Protein AF-A0A382PGP0-F1 (afdb_monomer)

Structure (mmCIF, N/CA/C/O backbone):
data_AF-A0A382PGP0-F1
#
_entry.id   AF-A0A382PGP0-F1
#
loop_
_atom_site.group_PDB
_atom_site.id
_atom_site.type_symbol
_atom_site.label_atom_id
_atom_site.label_alt_id
_atom_site.label_comp_id
_atom_site.label_asym_id
_atom_site.label_enti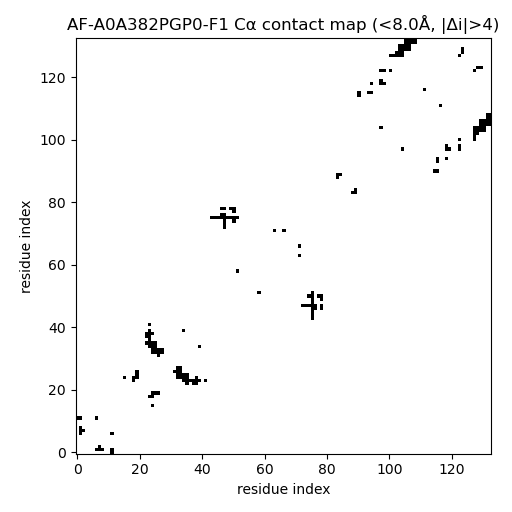ty_id
_atom_site.label_seq_id
_atom_site.pdbx_PDB_ins_code
_atom_site.Cartn_x
_atom_site.Cartn_y
_atom_site.Cartn_z
_atom_site.occupancy
_atom_site.B_iso_or_equiv
_atom_site.auth_seq_id
_atom_site.auth_comp_id
_atom_site.auth_asym_id
_atom_site.auth_atom_id
_atom_site.pdbx_PDB_model_num
ATOM 1 N N . MET A 1 1 ? 1.251 9.384 22.127 1.00 81.75 1 MET A N 1
ATOM 2 C CA . MET A 1 1 ? -0.063 9.582 21.474 1.00 81.75 1 MET A CA 1
ATOM 3 C C . MET A 1 1 ? -0.419 11.050 21.201 1.00 81.75 1 MET A C 1
ATOM 5 O O . MET A 1 1 ? -0.226 11.472 20.079 1.00 81.75 1 MET A O 1
ATOM 9 N N . ALA A 1 2 ? -0.888 11.870 22.159 1.00 88.56 2 ALA A N 1
ATOM 10 C CA . ALA A 1 2 ? -1.354 13.247 21.858 1.00 88.56 2 ALA A CA 1
ATOM 11 C C . ALA A 1 2 ? -0.301 14.144 21.174 1.00 88.56 2 ALA A C 1
ATOM 13 O O . ALA A 1 2 ? -0.570 14.741 20.138 1.00 88.56 2 ALA A O 1
ATOM 14 N N . LYS A 1 3 ? 0.933 14.141 21.694 1.00 90.06 3 LYS A N 1
ATOM 15 C CA . LYS A 1 3 ? 2.072 14.847 21.086 1.00 90.06 3 LYS A CA 1
ATOM 16 C C . LYS A 1 3 ? 2.431 14.321 19.688 1.00 90.06 3 LYS A C 1
ATOM 18 O O . LYS A 1 3 ? 2.759 15.113 18.822 1.00 90.06 3 LYS A O 1
ATOM 23 N N . GLU A 1 4 ? 2.369 13.006 19.476 1.00 91.75 4 GLU A N 1
ATOM 24 C CA . GLU A 1 4 ? 2.681 12.375 18.179 1.00 91.75 4 GLU A CA 1
ATOM 25 C C . GLU A 1 4 ? 1.626 12.698 17.118 1.00 91.75 4 GLU A C 1
ATOM 27 O O . GLU A 1 4 ? 1.962 12.851 15.952 1.00 91.75 4 GLU A O 1
ATOM 32 N N . LEU A 1 5 ? 0.364 12.832 17.531 1.00 89.31 5 LEU A N 1
ATOM 33 C CA . LEU A 1 5 ? -0.763 13.161 16.658 1.00 89.31 5 LEU A CA 1
ATOM 34 C C . LEU A 1 5 ? -0.971 14.675 16.483 1.00 89.31 5 LEU A C 1
ATOM 36 O O . LEU A 1 5 ? -1.906 15.072 15.798 1.00 89.31 5 LEU A O 1
ATOM 40 N N . GLY A 1 6 ? -0.161 15.520 17.134 1.00 94.00 6 GLY A N 1
ATOM 41 C CA . GLY A 1 6 ? -0.354 16.974 17.115 1.00 94.00 6 GLY A CA 1
ATOM 42 C C . GLY A 1 6 ? -1.705 17.427 17.688 1.00 94.00 6 GLY A C 1
ATOM 43 O O . GLY A 1 6 ? -2.242 18.436 17.247 1.00 94.00 6 GLY A O 1
ATOM 44 N N . ALA A 1 7 ? -2.263 16.681 18.647 1.00 93.44 7 ALA A N 1
ATOM 45 C CA . ALA A 1 7 ? -3.606 16.890 19.194 1.00 93.44 7 ALA A CA 1
ATOM 46 C C . ALA A 1 7 ? -3.587 17.110 20.716 1.00 93.44 7 ALA A C 1
ATOM 48 O O . ALA A 1 7 ? -2.646 16.724 21.419 1.00 93.44 7 ALA A O 1
ATOM 49 N N . THR A 1 8 ? -4.655 17.691 21.262 1.00 96.00 8 THR A N 1
ATOM 50 C CA . THR A 1 8 ? -4.841 17.826 22.715 1.00 96.00 8 THR A CA 1
ATOM 51 C C . THR A 1 8 ? -5.187 16.481 23.365 1.00 96.00 8 THR A C 1
ATOM 53 O O . THR A 1 8 ? -5.713 15.559 22.735 1.00 96.00 8 THR A O 1
ATOM 56 N N . LYS A 1 9 ? -4.936 16.353 24.676 1.00 94.12 9 LYS A N 1
ATOM 57 C CA . LYS A 1 9 ? -5.293 15.136 25.432 1.00 94.12 9 LYS A CA 1
ATOM 58 C C . LYS A 1 9 ? -6.803 14.862 25.390 1.00 94.12 9 LYS A C 1
ATOM 60 O O . LYS A 1 9 ? -7.212 13.707 25.308 1.00 94.12 9 LYS A O 1
ATOM 65 N N . GLN A 1 10 ? -7.616 15.916 25.422 1.00 95.44 10 GLN A N 1
ATOM 66 C CA . GLN A 1 10 ? -9.075 15.856 25.390 1.00 95.44 10 GLN A CA 1
ATOM 67 C C . GLN A 1 10 ? -9.589 15.367 24.032 1.00 95.44 10 GLN A C 1
ATOM 69 O O . GLN A 1 10 ? -10.510 14.553 23.984 1.00 95.44 10 GLN A O 1
ATOM 74 N N . GLU A 1 11 ? -8.983 15.815 22.930 1.00 95.19 11 GLU A N 1
ATOM 75 C CA . GLU A 1 11 ? -9.316 15.336 21.582 1.00 95.19 11 GLU A CA 1
ATOM 76 C C . GLU A 1 11 ? -8.983 13.861 21.407 1.00 95.19 11 GLU A C 1
ATOM 78 O O . GLU A 1 11 ? -9.829 13.098 20.939 1.00 95.19 11 GLU A O 1
ATOM 83 N N . VAL A 1 12 ? -7.791 13.443 21.842 1.00 94.69 12 VAL A N 1
ATOM 84 C CA . VAL A 1 12 ? -7.395 12.030 21.809 1.00 94.69 12 VAL A CA 1
ATOM 85 C C . VAL A 1 12 ? -8.360 11.181 22.628 1.00 94.69 12 VAL A C 1
ATOM 87 O O . VAL A 1 12 ? -8.847 10.170 22.130 1.00 94.69 12 VAL A O 1
ATOM 90 N N . HIS A 1 13 ? -8.688 11.602 23.852 1.00 93.31 13 HIS A N 1
ATOM 91 C CA . HIS A 1 13 ? -9.632 10.872 24.694 1.00 93.31 13 HIS A CA 1
ATOM 92 C C . HIS A 1 13 ? -11.006 10.735 24.026 1.00 93.31 13 HIS A C 1
ATOM 94 O O . HIS A 1 13 ? -11.533 9.629 23.929 1.00 93.31 13 HIS A O 1
ATOM 100 N N . ARG A 1 14 ? -11.557 11.833 23.493 1.00 95.50 14 ARG A N 1
ATOM 101 C CA . ARG A 1 14 ? -12.848 11.827 22.793 1.00 95.50 14 ARG A CA 1
ATOM 102 C C . ARG A 1 14 ? -12.841 10.907 21.572 1.00 95.50 14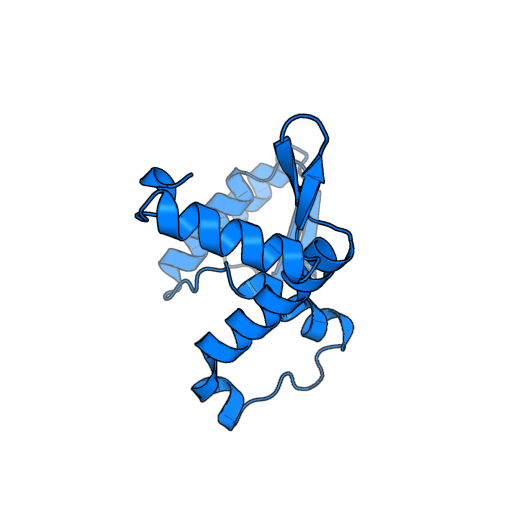 ARG A C 1
ATOM 104 O O . ARG A 1 14 ? -13.821 10.207 21.339 1.00 95.50 14 ARG A O 1
ATOM 111 N N . ASN A 1 15 ? -11.760 10.901 20.796 1.00 95.75 15 ASN A N 1
ATOM 112 C CA . ASN A 1 15 ? -11.648 10.034 19.625 1.00 95.75 15 ASN A CA 1
ATOM 113 C C . ASN A 1 15 ? -11.523 8.558 20.018 1.00 95.75 15 ASN A C 1
ATOM 115 O O . ASN A 1 15 ? -12.184 7.729 19.405 1.00 95.75 15 ASN A O 1
ATOM 119 N N . LEU A 1 16 ? -10.766 8.229 21.068 1.00 95.19 16 LEU A N 1
ATOM 120 C CA . LEU A 1 16 ? -10.687 6.856 21.582 1.00 95.19 16 LEU A CA 1
ATOM 121 C C . LEU A 1 16 ? -12.053 6.349 22.054 1.00 95.19 16 LEU A C 1
ATOM 123 O O . LEU A 1 16 ? -12.449 5.254 21.674 1.00 95.19 16 LEU A O 1
ATOM 127 N N . VAL A 1 17 ? -12.810 7.170 22.788 1.00 95.44 17 VAL A N 1
ATOM 128 C CA . VAL A 1 17 ? -14.177 6.816 23.210 1.00 95.44 17 VAL A CA 1
ATOM 129 C C . VAL A 1 17 ? -15.083 6.570 22.003 1.00 95.44 17 VAL A C 1
ATOM 131 O O . VAL A 1 17 ? -15.832 5.601 21.990 1.00 95.44 17 VAL A O 1
ATOM 134 N N . ARG A 1 18 ? -14.998 7.400 20.956 1.00 96.88 18 ARG A N 1
ATOM 135 C CA . ARG A 1 18 ? -15.784 7.207 19.724 1.00 96.88 18 ARG A CA 1
ATOM 136 C C . ARG A 1 18 ? -15.415 5.918 18.990 1.00 96.88 18 ARG A C 1
ATOM 138 O O . ARG A 1 18 ? -16.308 5.227 18.515 1.00 96.88 18 ARG A O 1
ATOM 145 N N . LEU A 1 19 ? -14.123 5.603 18.900 1.00 96.38 19 LEU A N 1
ATOM 146 C CA . LEU A 1 19 ? -13.631 4.366 18.286 1.00 96.38 19 LEU A CA 1
ATOM 147 C C . LEU A 1 19 ? -14.059 3.125 19.082 1.00 96.38 19 LEU A C 1
ATOM 149 O O . LEU A 1 19 ? -14.321 2.077 18.497 1.00 96.38 19 LEU A O 1
ATOM 153 N N . GLU A 1 20 ? -14.116 3.230 20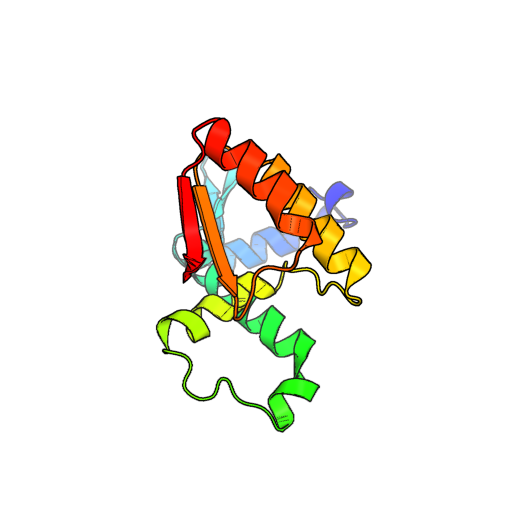.409 1.00 96.50 20 GLU A N 1
ATOM 154 C CA . GLU A 1 20 ? -14.585 2.153 21.282 1.00 96.50 20 GLU A CA 1
ATOM 155 C C . GLU A 1 20 ? -16.100 1.955 21.141 1.00 96.50 20 GLU A C 1
ATOM 157 O O . GLU A 1 20 ? -16.564 0.839 20.925 1.00 96.50 20 GLU A O 1
ATOM 162 N N . GLN A 1 21 ? -16.874 3.045 21.156 1.00 96.94 21 GLN A N 1
ATOM 163 C CA . GLN A 1 21 ? -18.328 3.016 20.958 1.00 96.94 21 GLN A CA 1
ATOM 164 C C . GLN A 1 21 ? -18.740 2.482 19.582 1.00 96.94 21 GLN A C 1
ATOM 166 O O . GLN A 1 21 ? -19.783 1.844 19.468 1.00 96.94 21 GLN A O 1
ATOM 171 N N . SER A 1 22 ? -17.937 2.715 18.540 1.00 96.31 22 SER A N 1
ATOM 172 C CA . SER A 1 22 ? -18.174 2.146 17.209 1.00 96.31 22 SER A CA 1
ATOM 173 C C . SER A 1 22 ? -17.691 0.699 17.063 1.00 96.31 22 SER A C 1
ATOM 175 O O . SER A 1 22 ? -17.846 0.108 15.995 1.00 96.31 22 SER A O 1
ATOM 177 N N . GLY A 1 23 ? -17.086 0.123 18.107 1.00 96.69 23 GLY A N 1
ATOM 178 C CA . GLY A 1 23 ? -16.563 -1.239 18.104 1.00 96.69 23 GLY A CA 1
ATOM 179 C C . GLY A 1 23 ? -15.293 -1.426 17.273 1.00 96.69 23 GLY A C 1
ATOM 180 O O . GLY A 1 23 ? -14.913 -2.566 17.015 1.00 96.69 23 GLY A O 1
ATOM 181 N N . LEU A 1 24 ? -14.625 -0.351 16.835 1.00 96.69 24 LEU A N 1
ATOM 182 C CA . LEU A 1 24 ? -13.358 -0.432 16.093 1.00 96.69 24 LEU A CA 1
ATOM 183 C C . LEU A 1 24 ? -12.193 -0.820 17.008 1.00 96.69 24 LEU A C 1
ATOM 185 O O . LEU A 1 24 ? -11.290 -1.549 16.595 1.00 96.69 24 LEU A O 1
ATOM 189 N N . ILE A 1 25 ? -12.221 -0.353 18.254 1.00 97.19 25 ILE A N 1
ATOM 190 C CA . ILE A 1 25 ? -11.246 -0.720 19.282 1.00 97.19 25 ILE A CA 1
ATOM 191 C C . ILE A 1 25 ? -11.952 -1.249 20.526 1.00 97.19 25 ILE A C 1
ATOM 193 O O . ILE A 1 25 ? -13.124 -0.971 20.760 1.00 97.19 25 ILE A O 1
ATOM 197 N N . SER A 1 26 ? -11.214 -1.985 21.343 1.00 96.69 26 SER A N 1
ATOM 198 C CA . SER A 1 26 ? -11.620 -2.392 22.685 1.00 96.69 26 SER A CA 1
ATOM 199 C C . SER A 1 26 ? -10.549 -2.001 23.687 1.00 96.69 26 SER A C 1
ATOM 201 O O . SER A 1 26 ? -9.360 -2.002 23.350 1.00 96.69 26 SER A O 1
ATOM 203 N N . LYS A 1 27 ? -10.956 -1.723 24.922 1.00 94.50 27 LYS A N 1
ATOM 204 C CA . LYS A 1 27 ? -10.049 -1.480 26.039 1.00 94.50 27 LYS A CA 1
ATOM 205 C C . LYS A 1 27 ? -9.978 -2.701 26.954 1.00 94.50 27 LYS A C 1
ATOM 207 O O . LYS A 1 27 ? -11.010 -3.229 27.364 1.00 94.50 27 LYS A O 1
ATOM 212 N N . ASP A 1 28 ? -8.771 -3.160 27.267 1.00 89.81 28 ASP A N 1
ATOM 213 C CA . ASP A 1 28 ? -8.574 -4.260 28.212 1.00 89.81 28 ASP A CA 1
ATOM 214 C C . ASP A 1 28 ? -8.660 -3.797 29.681 1.00 89.81 28 ASP A C 1
ATOM 216 O O . ASP A 1 28 ? -8.810 -2.610 29.989 1.00 89.81 28 ASP A O 1
ATOM 220 N N . LYS A 1 29 ? -8.559 -4.753 30.614 1.00 87.88 29 LYS A N 1
ATOM 221 C CA . LYS A 1 29 ? -8.618 -4.490 32.064 1.00 87.88 29 LYS A CA 1
ATOM 222 C C . LYS A 1 29 ? -7.447 -3.644 32.579 1.00 87.88 29 LYS A C 1
ATOM 224 O O . LYS A 1 29 ? -7.570 -3.031 33.634 1.00 87.88 29 LYS A O 1
ATOM 229 N N . GLU A 1 30 ? -6.336 -3.601 31.849 1.00 90.31 30 GLU A N 1
ATOM 230 C CA . GLU A 1 30 ? -5.160 -2.774 32.152 1.00 90.31 30 GLU A CA 1
ATOM 231 C C . GLU A 1 30 ? -5.279 -1.369 31.541 1.00 90.31 30 GLU A C 1
ATOM 233 O O . GLU A 1 30 ? -4.427 -0.504 31.751 1.00 90.31 30 GLU A O 1
ATOM 238 N N . GLY A 1 31 ? -6.350 -1.121 30.789 1.00 86.88 31 GLY A N 1
ATOM 239 C CA . GLY A 1 31 ? -6.634 0.141 30.138 1.00 86.88 31 GLY A CA 1
ATOM 240 C C . GLY A 1 31 ? -5.911 0.349 28.808 1.00 86.88 31 GLY A C 1
ATOM 241 O O . GLY A 1 31 ? -5.908 1.482 28.313 1.00 86.88 31 GLY A O 1
ATOM 242 N N . LYS A 1 32 ? -5.321 -0.698 28.222 1.00 91.38 32 LYS A N 1
ATOM 243 C CA . LYS A 1 32 ? -4.705 -0.652 26.890 1.00 91.38 32 LYS A CA 1
ATOM 244 C C . LYS A 1 32 ? -5.767 -0.852 25.816 1.00 91.38 32 LYS A C 1
ATOM 246 O O . LYS A 1 32 ? -6.691 -1.644 25.975 1.00 91.38 32 LYS A O 1
ATOM 251 N N . TYR A 1 33 ? -5.619 -0.130 24.710 1.00 93.69 33 TYR A N 1
ATOM 252 C CA . TYR A 1 33 ? -6.501 -0.264 23.556 1.00 93.69 33 TYR A CA 1
ATOM 253 C C . TYR A 1 33 ? -5.916 -1.242 22.539 1.00 93.69 33 TYR A C 1
ATOM 255 O O . TYR A 1 33 ? -4.719 -1.201 22.256 1.00 93.69 33 TYR A O 1
ATOM 263 N N . ALA A 1 34 ? -6.779 -2.061 21.950 1.00 95.19 34 ALA A N 1
ATOM 264 C CA . ALA A 1 34 ? -6.464 -2.937 20.829 1.00 95.19 34 ALA A CA 1
ATOM 265 C C . ALA A 1 34 ? -7.556 -2.832 19.758 1.00 95.19 34 ALA A C 1
ATOM 267 O O . ALA A 1 34 ? -8.699 -2.494 20.066 1.00 95.19 34 ALA A O 1
ATOM 268 N N . LEU A 1 35 ? -7.209 -3.122 18.502 1.00 96.25 35 LEU A N 1
ATOM 269 C CA . LEU A 1 35 ? -8.203 -3.260 17.438 1.00 96.25 35 LEU A CA 1
ATOM 270 C C . LEU A 1 35 ? -9.073 -4.490 17.701 1.00 96.25 35 LEU A C 1
ATOM 272 O O . LEU A 1 35 ? -8.576 -5.549 18.083 1.00 96.25 35 LEU A O 1
ATOM 276 N N . THR A 1 36 ? -10.370 -4.363 17.442 1.00 96.81 36 THR A N 1
ATOM 277 C CA . THR A 1 36 ? -11.256 -5.529 17.361 1.00 96.81 36 THR A CA 1
ATOM 278 C C . THR A 1 36 ? -11.090 -6.214 16.001 1.00 96.81 36 THR A C 1
ATOM 280 O O . THR A 1 36 ? -10.473 -5.670 15.080 1.00 96.81 36 THR A O 1
ATOM 283 N N . THR A 1 37 ? -11.700 -7.387 15.812 1.00 95.88 37 THR A N 1
ATOM 284 C CA . THR A 1 37 ? -11.800 -8.012 14.481 1.00 95.88 37 THR A CA 1
ATOM 285 C C . THR A 1 37 ? -12.461 -7.078 13.463 1.00 95.88 37 THR A C 1
ATOM 287 O O . THR A 1 37 ? -12.000 -6.981 12.326 1.00 95.88 37 THR A O 1
ATOM 290 N N . PHE A 1 38 ? -13.497 -6.340 13.878 1.00 95.38 38 PHE A N 1
ATOM 291 C CA . PHE A 1 38 ? -14.155 -5.345 13.033 1.00 95.38 38 PHE A CA 1
ATOM 292 C C . PHE A 1 38 ? -13.227 -4.166 12.709 1.00 95.38 38 PHE A C 1
ATOM 294 O O . PHE A 1 38 ? -13.166 -3.740 11.556 1.00 95.38 38 PHE A O 1
ATOM 301 N N . GLY A 1 39 ? -12.449 -3.688 13.684 1.00 95.31 39 GLY A N 1
ATOM 302 C CA . GLY A 1 39 ? -11.418 -2.671 13.472 1.00 95.31 39 GLY A CA 1
ATOM 303 C C . GLY A 1 39 ? -10.371 -3.101 12.448 1.00 95.31 39 GLY A C 1
ATOM 304 O O . GLY A 1 39 ? -10.104 -2.370 11.496 1.00 95.31 39 GLY A O 1
ATOM 305 N N . HIS A 1 40 ? -9.840 -4.318 12.586 1.00 92.25 40 HIS A N 1
ATOM 306 C CA . HIS A 1 40 ? -8.889 -4.886 11.629 1.00 92.25 40 HIS A CA 1
ATOM 307 C C . HIS A 1 40 ? -9.466 -4.974 10.212 1.00 92.25 40 HIS A C 1
ATOM 309 O O . HIS A 1 40 ? -8.821 -4.527 9.263 1.00 92.25 40 HIS A O 1
ATOM 315 N N . ALA A 1 41 ? -10.682 -5.505 10.062 1.00 90.38 41 ALA A N 1
ATOM 316 C CA . ALA A 1 41 ? -11.345 -5.590 8.763 1.00 90.38 41 ALA A CA 1
ATOM 317 C C . ALA A 1 41 ? -11.601 -4.198 8.159 1.00 90.38 41 ALA A C 1
ATOM 319 O O . ALA A 1 41 ? -11.375 -3.991 6.968 1.00 90.38 41 ALA A O 1
ATOM 320 N N . SER A 1 42 ? -11.999 -3.228 8.985 1.00 91.62 42 SER A N 1
ATOM 321 C CA . SER A 1 42 ? -12.244 -1.847 8.556 1.00 91.62 42 SER A CA 1
ATOM 322 C C . SER A 1 42 ? -10.972 -1.173 8.045 1.00 91.62 42 SER A C 1
ATOM 324 O O . SER A 1 42 ? -11.000 -0.546 6.989 1.00 91.62 42 SER A O 1
ATOM 326 N N . CYS A 1 43 ? -9.832 -1.353 8.721 1.00 86.56 43 CYS A N 1
ATOM 327 C CA . CYS A 1 43 ? -8.547 -0.815 8.263 1.00 86.56 43 CYS A CA 1
ATOM 328 C C . CYS A 1 43 ? -8.150 -1.317 6.863 1.00 86.56 43 CYS A C 1
ATOM 330 O O . CYS A 1 43 ? -7.562 -0.555 6.098 1.00 86.56 43 CYS A O 1
ATOM 332 N N . LEU A 1 44 ? -8.497 -2.561 6.506 1.00 81.56 44 LEU A N 1
ATOM 333 C CA . LEU A 1 44 ? -8.241 -3.110 5.166 1.00 81.56 44 LEU A CA 1
ATOM 334 C C . LEU A 1 44 ? -9.093 -2.445 4.076 1.00 81.56 44 LEU A C 1
ATOM 336 O O . LEU A 1 44 ? -8.660 -2.366 2.931 1.00 81.56 44 LEU A O 1
ATOM 340 N N . GLN A 1 45 ? -10.295 -1.979 4.419 1.00 84.69 45 GLN A N 1
ATOM 341 C CA . GLN A 1 45 ? -11.186 -1.303 3.472 1.00 84.69 45 GLN A CA 1
ATOM 342 C C . GLN A 1 45 ? -10.874 0.193 3.363 1.00 84.69 45 GLN A C 1
ATOM 344 O O . GLN A 1 45 ? -10.913 0.747 2.267 1.00 84.69 45 GLN A O 1
ATOM 349 N N . ILE A 1 46 ? -10.494 0.834 4.475 1.00 89.88 46 ILE A N 1
ATOM 350 C CA . ILE A 1 46 ? -10.160 2.267 4.519 1.00 89.88 46 ILE A CA 1
ATOM 351 C C . ILE A 1 46 ? -9.040 2.611 3.537 1.00 89.88 46 ILE A C 1
ATOM 353 O O . ILE A 1 46 ? -9.133 3.622 2.849 1.00 89.88 46 ILE A O 1
ATOM 357 N N . S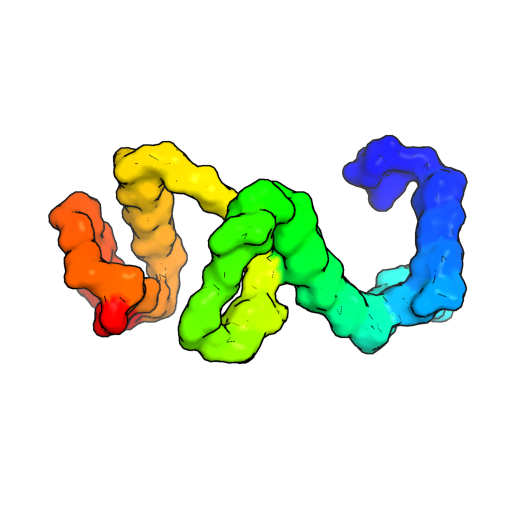ER A 1 47 ? -8.002 1.777 3.432 1.00 87.69 47 SER A N 1
ATOM 358 C CA . SER A 1 47 ? -6.896 2.034 2.502 1.00 87.69 47 SER A CA 1
ATOM 359 C C . SER A 1 47 ? -7.352 2.048 1.041 1.00 87.69 47 SER A C 1
ATOM 361 O O . SER A 1 47 ? -6.885 2.872 0.261 1.00 87.69 47 SER A O 1
ATOM 363 N N . THR A 1 48 ? -8.306 1.190 0.677 1.00 89.31 48 THR A N 1
ATOM 364 C CA . THR A 1 48 ? -8.907 1.171 -0.664 1.00 89.31 48 THR A CA 1
ATOM 365 C C . THR A 1 48 ? -9.686 2.454 -0.923 1.00 89.31 48 THR A C 1
ATOM 367 O O . THR A 1 48 ? -9.487 3.087 -1.957 1.00 89.31 48 THR A O 1
ATOM 370 N N . THR A 1 49 ? -10.506 2.892 0.035 1.00 90.12 49 THR A N 1
ATOM 371 C CA . THR A 1 49 ? -11.230 4.165 -0.072 1.00 90.12 49 THR A CA 1
ATOM 372 C C . THR A 1 49 ? -10.278 5.351 -0.216 1.00 90.12 49 THR A C 1
ATOM 374 O O . THR A 1 49 ? -10.518 6.205 -1.063 1.00 90.12 49 THR A O 1
ATOM 377 N N . ILE A 1 50 ? -9.189 5.389 0.563 1.00 91.12 50 ILE A N 1
ATOM 378 C CA . ILE A 1 50 ? -8.169 6.445 0.477 1.00 91.12 50 ILE A CA 1
ATOM 379 C C . ILE A 1 50 ? -7.577 6.490 -0.932 1.00 91.12 50 ILE A C 1
ATOM 381 O O . ILE A 1 50 ? -7.665 7.530 -1.578 1.00 91.12 50 ILE A O 1
ATOM 385 N N . PHE A 1 51 ? -7.068 5.360 -1.436 1.00 91.00 51 PHE A N 1
ATOM 386 C CA . PHE A 1 51 ? -6.460 5.288 -2.767 1.00 91.00 51 PHE A CA 1
ATOM 387 C C . PHE A 1 51 ? -7.405 5.786 -3.868 1.00 91.00 51 PHE A C 1
ATOM 389 O O . PHE A 1 51 ? -7.012 6.591 -4.705 1.00 91.00 51 PHE A O 1
ATOM 396 N N . LEU A 1 52 ? -8.664 5.344 -3.853 1.00 90.88 52 LEU A N 1
ATOM 397 C CA . LEU A 1 52 ? -9.651 5.785 -4.840 1.00 90.88 52 LEU A CA 1
ATOM 398 C C . LEU A 1 52 ? -9.952 7.285 -4.709 1.00 90.88 52 LEU A C 1
ATOM 400 O O . LEU A 1 52 ? -10.037 7.981 -5.716 1.00 90.88 52 LEU A O 1
ATOM 404 N N . SER A 1 53 ? -10.078 7.793 -3.478 1.00 91.69 53 SER A N 1
ATOM 405 C CA . SER A 1 53 ? -10.391 9.205 -3.222 1.00 91.69 53 SER A CA 1
ATOM 406 C C . SER A 1 53 ? -9.262 10.167 -3.609 1.00 91.69 53 SER A C 1
ATOM 408 O O . SER A 1 53 ? -9.529 11.288 -4.030 1.00 91.69 53 SER A O 1
ATOM 410 N N . GLU A 1 54 ? -8.005 9.734 -3.506 1.00 91.50 54 GLU A N 1
ATOM 411 C CA . GLU A 1 54 ? -6.833 10.525 -3.906 1.00 91.50 54 GLU A CA 1
ATOM 412 C C . GLU A 1 54 ? -6.654 10.589 -5.433 1.00 91.50 54 GLU A C 1
ATOM 414 O O . GLU A 1 54 ? -5.883 11.408 -5.937 1.00 91.50 54 GLU A O 1
ATOM 419 N N . HIS A 1 55 ? -7.370 9.740 -6.174 1.00 91.25 55 HIS A N 1
ATOM 420 C CA . HIS A 1 55 ? -7.256 9.590 -7.623 1.00 91.25 55 HIS A CA 1
ATOM 421 C C . HIS A 1 55 ? -8.611 9.695 -8.339 1.00 91.25 55 HIS A C 1
ATOM 423 O O . HIS A 1 55 ? -8.776 9.112 -9.408 1.00 91.25 55 HIS A O 1
ATOM 429 N N . LEU A 1 56 ? -9.571 10.437 -7.772 1.00 91.94 56 LEU A N 1
ATOM 430 C CA . LEU A 1 56 ? -10.923 10.578 -8.330 1.00 91.94 56 LEU A CA 1
ATOM 431 C C . LEU A 1 56 ? -10.905 11.001 -9.799 1.00 91.94 56 LEU A C 1
ATOM 433 O O . LEU A 1 56 ? -11.479 10.287 -10.610 1.00 91.94 56 LEU A O 1
ATOM 437 N N . ASP A 1 57 ? -10.169 12.064 -10.137 1.00 94.06 57 ASP A N 1
ATOM 438 C CA . ASP A 1 57 ? -10.056 12.586 -11.507 1.00 94.06 57 ASP A CA 1
ATOM 439 C C . ASP A 1 57 ? -9.607 11.515 -12.516 1.00 94.06 57 ASP A C 1
ATOM 441 O O . ASP A 1 57 ? -10.046 11.511 -13.657 1.00 94.06 57 ASP A O 1
ATOM 445 N N . TYR A 1 58 ? -8.741 10.581 -12.102 1.00 91.81 58 TYR A N 1
ATOM 446 C CA . TYR A 1 58 ? -8.315 9.470 -12.957 1.00 91.81 58 TYR A CA 1
ATOM 447 C C . TYR A 1 58 ? -9.453 8.469 -13.173 1.00 91.81 58 TYR A C 1
ATOM 449 O O . TYR A 1 58 ? -9.646 7.969 -14.274 1.00 91.81 58 TYR A O 1
ATOM 457 N N . PHE A 1 59 ? -10.221 8.170 -12.128 1.00 91.50 59 PHE A N 1
ATOM 458 C CA . PHE A 1 59 ? -11.325 7.214 -12.188 1.00 91.50 59 PHE A CA 1
ATOM 459 C C . PHE A 1 59 ? -12.634 7.798 -12.748 1.00 91.50 59 PHE A C 1
ATOM 461 O O . PHE A 1 59 ? -13.614 7.061 -12.853 1.00 91.50 59 PHE A O 1
ATOM 468 N N . GLU A 1 60 ? -12.680 9.083 -13.118 1.00 93.69 60 GLU A N 1
ATOM 469 C CA . GLU A 1 60 ? -13.844 9.668 -13.800 1.00 93.69 60 GLU A CA 1
ATOM 470 C C . GLU A 1 60 ? -14.053 9.057 -15.192 1.00 93.69 60 GLU A C 1
ATOM 472 O O . GLU A 1 60 ? -15.185 8.763 -15.581 1.00 93.69 60 GLU A O 1
ATOM 477 N N . ASP A 1 61 ? -12.966 8.830 -15.927 1.00 95.88 61 ASP A N 1
ATOM 478 C CA . ASP A 1 61 ? -12.964 8.282 -17.285 1.00 95.88 61 ASP A CA 1
ATOM 479 C C . ASP A 1 61 ? -12.181 6.962 -17.418 1.00 95.88 61 ASP A C 1
ATOM 481 O O . ASP A 1 61 ? -12.312 6.274 -18.435 1.00 95.88 61 ASP A O 1
ATOM 485 N N . HIS A 1 62 ? -11.430 6.549 -16.389 1.00 94.56 62 HIS A N 1
ATOM 486 C CA . HIS A 1 62 ? -10.718 5.268 -16.365 1.00 94.56 62 HIS A CA 1
ATOM 487 C C . HIS A 1 62 ? -11.376 4.248 -15.429 1.00 94.56 62 HIS A C 1
ATOM 489 O O . HIS A 1 62 ? -11.951 4.565 -14.391 1.00 94.56 62 HIS A O 1
ATOM 495 N N . SER A 1 63 ? -11.231 2.966 -15.771 1.00 92.25 63 SER A N 1
ATOM 496 C CA . SER A 1 63 ? -11.619 1.845 -14.911 1.00 92.25 63 SER A CA 1
ATOM 497 C C . SER A 1 63 ? -10.437 0.904 -14.691 1.00 92.25 63 SER A C 1
ATOM 499 O O . SER A 1 63 ? -9.405 1.009 -15.353 1.00 92.25 63 SER A O 1
ATOM 501 N N . PHE A 1 64 ? -10.595 -0.070 -13.796 1.00 91.31 64 PHE A N 1
ATOM 502 C CA . PHE A 1 64 ? -9.608 -1.137 -13.618 1.00 91.31 64 PHE A CA 1
ATOM 503 C C . PHE A 1 64 ? -9.508 -2.098 -14.822 1.00 91.31 64 PHE A C 1
ATOM 505 O O . PHE A 1 64 ? -8.658 -2.987 -14.802 1.00 91.31 64 PHE A O 1
ATOM 512 N N . GLY A 1 65 ? -10.345 -1.945 -15.857 1.00 92.94 65 GLY A N 1
ATOM 513 C CA . GLY A 1 65 ? -10.349 -2.813 -17.035 1.00 92.94 65 GLY A CA 1
ATOM 514 C C . GLY A 1 65 ? -10.543 -4.286 -16.667 1.00 92.94 65 GLY A C 1
ATOM 515 O O . GLY A 1 65 ? -11.338 -4.616 -15.788 1.00 92.94 65 GLY A O 1
ATOM 516 N N . ASP A 1 66 ? -9.766 -5.164 -17.298 1.00 93.69 66 ASP A N 1
ATOM 517 C CA . ASP A 1 66 ? -9.854 -6.620 -17.118 1.00 93.69 66 ASP A CA 1
ATOM 518 C C . ASP A 1 66 ? -9.029 -7.153 -15.930 1.00 93.69 66 ASP A C 1
ATOM 520 O O . ASP A 1 66 ? -8.757 -8.355 -15.831 1.00 93.69 66 ASP A O 1
ATOM 524 N N . ILE A 1 67 ? -8.595 -6.282 -15.009 1.00 92.50 67 ILE A N 1
ATOM 525 C CA . ILE A 1 67 ? -7.830 -6.710 -13.834 1.00 92.50 67 ILE A CA 1
ATOM 526 C C . ILE A 1 67 ? -8.694 -7.661 -12.984 1.00 92.50 67 ILE A C 1
ATOM 528 O O . ILE A 1 67 ? -9.798 -7.300 -12.571 1.00 92.50 67 ILE A O 1
ATOM 532 N N . PRO A 1 68 ? -8.194 -8.863 -12.628 1.00 94.25 68 PRO A N 1
ATOM 533 C CA . PRO A 1 68 ? -8.954 -9.790 -11.801 1.00 94.25 68 PRO A CA 1
ATOM 534 C C . PRO A 1 68 ? -9.394 -9.164 -10.474 1.00 94.25 68 PRO A C 1
ATOM 536 O O . PRO A 1 68 ? -8.592 -8.547 -9.769 1.00 94.25 68 PRO A O 1
ATOM 539 N N . HIS A 1 69 ? -10.644 -9.417 -10.078 1.00 90.69 69 HIS A N 1
ATOM 540 C CA . HIS A 1 69 ? -11.290 -8.800 -8.911 1.00 90.69 69 HIS A CA 1
ATOM 541 C C . HIS A 1 69 ? -10.450 -8.856 -7.622 1.00 90.69 69 HIS A C 1
ATOM 543 O O . HIS A 1 69 ? -10.383 -7.890 -6.864 1.00 90.69 69 HIS A O 1
ATOM 549 N N . LYS A 1 70 ? -9.725 -9.961 -7.396 1.00 91.38 70 LYS A N 1
ATOM 550 C CA . LYS A 1 70 ? -8.827 -10.130 -6.239 1.00 91.38 70 LYS A CA 1
ATOM 551 C C . LYS A 1 70 ? -7.728 -9.060 -6.132 1.00 91.38 70 LYS A C 1
ATOM 553 O O . LYS A 1 70 ? -7.261 -8.795 -5.028 1.00 91.38 70 LYS A O 1
ATOM 558 N N . TYR A 1 71 ? -7.294 -8.473 -7.248 1.00 90.62 71 TYR A N 1
ATOM 559 C CA . TYR A 1 71 ? -6.306 -7.391 -7.269 1.00 90.62 71 TYR A CA 1
ATOM 560 C C . TYR A 1 71 ? -6.968 -6.022 -7.111 1.00 90.62 71 TYR A C 1
ATOM 562 O O . TYR A 1 71 ? -6.429 -5.185 -6.394 1.00 90.62 71 TYR A O 1
ATOM 570 N N . ILE A 1 72 ? -8.167 -5.827 -7.673 1.00 90.56 72 ILE A N 1
ATOM 571 C CA . ILE A 1 72 ? -8.970 -4.610 -7.461 1.00 90.56 72 ILE A CA 1
ATOM 572 C C . ILE A 1 72 ? -9.261 -4.421 -5.965 1.00 90.56 72 ILE A C 1
ATOM 574 O O . ILE A 1 72 ? -9.012 -3.348 -5.418 1.00 90.56 72 ILE A O 1
ATOM 578 N N . MET A 1 73 ? -9.666 -5.492 -5.270 1.00 87.31 73 MET A N 1
ATOM 579 C CA . MET A 1 73 ? -9.884 -5.496 -3.813 1.00 87.31 73 MET A CA 1
ATOM 580 C C . MET A 1 73 ? -8.624 -5.188 -2.986 1.00 87.31 73 MET A C 1
ATOM 582 O O . MET A 1 73 ? -8.716 -4.938 -1.787 1.00 87.31 73 MET A O 1
ATOM 586 N N . ARG A 1 74 ? -7.438 -5.251 -3.599 1.00 88.56 74 ARG A N 1
ATOM 587 C CA . ARG A 1 74 ? -6.145 -4.974 -2.963 1.00 88.56 74 ARG A CA 1
ATOM 588 C C . ARG A 1 74 ? -5.550 -3.636 -3.397 1.00 88.56 74 ARG A C 1
ATOM 590 O O . ARG A 1 74 ? -4.428 -3.339 -2.994 1.00 88.56 74 ARG A O 1
ATOM 597 N N . SER A 1 75 ? -6.275 -2.823 -4.166 1.00 89.50 75 SER A N 1
ATOM 598 C CA . SER A 1 75 ? -5.791 -1.519 -4.639 1.00 89.50 75 SER A CA 1
ATOM 599 C C . SER A 1 75 ? -5.412 -0.577 -3.492 1.00 89.50 75 SER A C 1
ATOM 601 O O . SER A 1 75 ? -4.446 0.166 -3.620 1.00 89.50 75 SER A O 1
ATOM 603 N N . GLY A 1 76 ? -6.038 -0.710 -2.315 1.00 89.38 76 GLY A N 1
ATOM 604 C CA . GLY A 1 76 ? -5.634 0.009 -1.103 1.00 89.38 76 GLY A CA 1
ATOM 605 C C . GLY A 1 76 ? -4.182 -0.213 -0.658 1.00 89.38 76 GLY A C 1
ATOM 606 O O . GLY A 1 76 ? -3.636 0.607 0.076 1.00 89.38 76 GLY A O 1
ATOM 607 N N . GLN A 1 77 ? -3.500 -1.266 -1.127 1.00 88.19 77 GLN A N 1
ATOM 608 C CA . GLN A 1 77 ? -2.056 -1.441 -0.905 1.00 88.19 77 GLN A CA 1
ATOM 609 C C . GLN A 1 77 ? -1.220 -0.331 -1.566 1.00 88.19 77 GLN A C 1
ATOM 611 O O . GLN A 1 77 ? -0.088 -0.091 -1.149 1.00 88.19 77 GLN A O 1
ATOM 616 N N . LEU A 1 78 ? -1.779 0.362 -2.562 1.00 89.38 78 LEU A N 1
ATOM 617 C CA . LEU A 1 78 ? -1.142 1.471 -3.266 1.00 89.38 78 LEU A CA 1
ATOM 618 C C . LEU A 1 78 ? -1.321 2.822 -2.559 1.00 89.38 78 LEU A C 1
ATOM 620 O O . LEU A 1 78 ? -0.553 3.731 -2.857 1.00 89.38 78 LEU A O 1
ATOM 624 N N . ALA A 1 79 ? -2.242 2.947 -1.592 1.00 88.88 79 ALA A N 1
ATOM 625 C CA . ALA A 1 79 ? -2.505 4.200 -0.864 1.00 88.88 79 ALA A CA 1
ATOM 626 C C . ALA A 1 79 ? -1.264 4.761 -0.146 1.00 88.88 79 ALA A C 1
ATOM 628 O O . ALA A 1 79 ? -1.101 5.962 0.014 1.00 88.88 79 ALA A O 1
ATOM 629 N N . PHE A 1 80 ? -0.361 3.879 0.286 1.00 83.75 80 PHE A N 1
ATOM 630 C CA . PHE A 1 80 ? 0.898 4.262 0.938 1.00 83.75 80 PHE A CA 1
ATOM 631 C C . PHE A 1 80 ? 2.100 4.171 -0.011 1.00 83.75 80 PHE A C 1
ATOM 633 O O . PHE A 1 80 ? 3.254 4.317 0.402 1.00 83.75 80 PHE A O 1
ATOM 640 N N . GLY A 1 81 ? 1.837 3.881 -1.285 1.00 86.06 81 GLY A N 1
ATOM 641 C CA . GLY A 1 81 ? 2.826 3.866 -2.344 1.00 86.06 81 GLY A CA 1
ATOM 642 C C . GLY A 1 81 ? 3.286 5.278 -2.688 1.00 86.06 81 GLY A C 1
ATOM 643 O O . GLY A 1 81 ? 2.621 6.273 -2.419 1.00 86.06 81 GLY A O 1
ATOM 644 N N . LYS A 1 82 ? 4.460 5.375 -3.311 1.00 86.06 82 LYS A N 1
ATOM 645 C CA . LYS A 1 82 ? 4.977 6.646 -3.816 1.00 86.06 82 LYS A CA 1
ATOM 646 C C . LYS A 1 82 ? 5.095 6.576 -5.325 1.00 86.06 82 LYS A C 1
ATOM 648 O O . LYS A 1 82 ? 5.866 5.767 -5.839 1.00 86.06 82 LYS A O 1
ATOM 653 N N . HIS A 1 83 ? 4.403 7.471 -6.022 1.00 88.12 83 HIS A N 1
ATOM 654 C CA . HIS A 1 83 ? 4.618 7.658 -7.450 1.00 88.12 83 HIS A CA 1
ATOM 655 C C . HIS A 1 83 ? 6.012 8.260 -7.688 1.00 88.12 83 HIS A C 1
ATOM 657 O O . HIS A 1 83 ? 6.351 9.337 -7.186 1.00 88.12 83 HIS A O 1
ATOM 663 N N . ILE A 1 84 ? 6.845 7.543 -8.442 1.00 93.38 84 ILE A N 1
ATOM 664 C CA . ILE A 1 84 ? 8.178 7.991 -8.843 1.00 93.38 84 ILE A CA 1
ATOM 665 C C . ILE A 1 84 ? 8.103 8.459 -10.290 1.00 93.38 84 ILE A C 1
ATOM 667 O O . ILE A 1 84 ? 7.925 7.661 -11.202 1.00 93.38 84 ILE A O 1
ATOM 671 N N . LYS A 1 85 ? 8.263 9.767 -10.497 1.00 94.19 85 LYS A N 1
ATOM 672 C CA . LYS A 1 85 ? 8.263 10.365 -11.833 1.00 94.19 85 LYS A CA 1
ATOM 673 C C . LYS A 1 85 ? 9.686 10.463 -12.386 1.00 94.19 85 LYS A C 1
ATOM 675 O O . LYS A 1 85 ? 10.552 11.085 -11.763 1.00 94.19 85 LYS A O 1
ATOM 680 N N . GLY A 1 86 ? 9.888 9.915 -13.583 1.00 95.06 86 GLY A N 1
ATOM 681 C CA . GLY A 1 86 ? 11.132 9.996 -14.352 1.00 95.06 86 GLY A CA 1
ATOM 682 C C . GLY A 1 86 ? 11.954 8.705 -14.324 1.00 95.06 86 GLY A C 1
ATOM 683 O O . GLY A 1 86 ? 12.122 8.079 -13.274 1.00 95.06 86 GLY A O 1
ATOM 684 N N . ILE A 1 87 ? 12.494 8.333 -15.488 1.00 91.75 87 ILE A N 1
ATOM 685 C CA . ILE A 1 87 ? 13.185 7.053 -15.693 1.00 91.75 87 ILE A CA 1
ATOM 686 C C . ILE A 1 87 ? 14.408 6.898 -14.784 1.00 91.75 87 ILE A C 1
ATOM 688 O O . ILE A 1 87 ? 14.526 5.895 -14.091 1.00 91.75 87 ILE A O 1
ATOM 692 N N . THR A 1 88 ? 15.248 7.929 -14.664 1.00 94.19 88 THR A N 1
ATOM 693 C CA . THR A 1 88 ? 16.458 7.888 -13.827 1.00 94.19 88 THR A CA 1
ATOM 694 C C . THR A 1 88 ? 16.133 7.593 -12.362 1.00 94.19 88 THR A C 1
ATOM 696 O O . THR A 1 88 ? 16.737 6.718 -11.751 1.00 94.19 88 THR A O 1
ATOM 699 N N . LYS A 1 89 ? 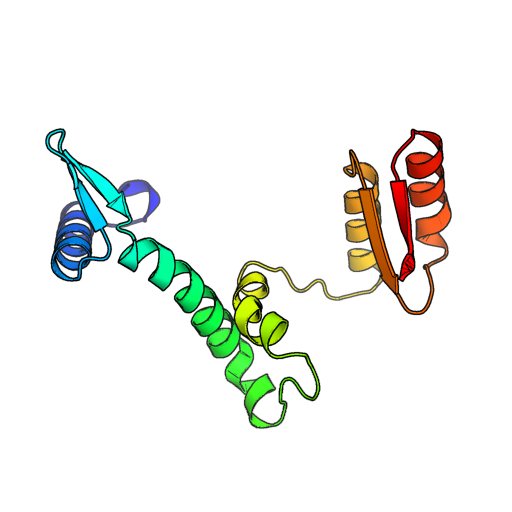15.126 8.274 -11.793 1.00 95.94 89 LYS A N 1
ATOM 700 C CA . LYS A 1 89 ? 14.704 8.050 -10.398 1.00 95.94 89 LYS A CA 1
ATOM 701 C C . LYS A 1 89 ? 14.109 6.656 -10.197 1.00 95.94 89 LYS A C 1
ATOM 703 O O . LYS A 1 89 ? 14.256 6.078 -9.122 1.00 95.94 89 LYS A O 1
ATOM 708 N N . THR A 1 90 ? 13.437 6.138 -11.221 1.00 94.00 90 THR A N 1
ATOM 709 C CA . THR A 1 90 ? 12.835 4.801 -11.206 1.00 94.00 90 THR A CA 1
ATOM 710 C C . THR A 1 90 ? 13.917 3.724 -11.204 1.00 94.00 90 THR A C 1
ATOM 712 O O . THR A 1 90 ? 13.912 2.868 -10.321 1.00 94.00 90 THR A O 1
ATOM 715 N N . LEU A 1 91 ? 14.906 3.828 -12.097 1.00 94.31 91 LEU A N 1
ATOM 716 C CA . LEU A 1 91 ? 16.039 2.902 -12.159 1.00 94.31 91 LEU A CA 1
ATOM 717 C C . LEU A 1 91 ? 16.845 2.897 -10.857 1.00 94.31 91 LEU A C 1
ATOM 719 O O . LEU A 1 91 ? 17.141 1.830 -10.328 1.00 94.31 91 LEU A O 1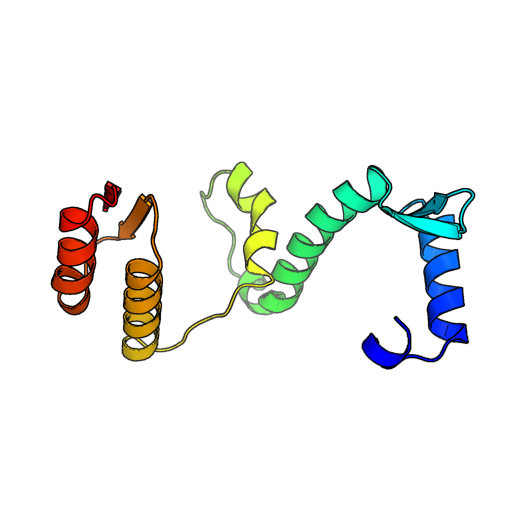
ATOM 723 N N . GLU A 1 92 ? 17.129 4.064 -10.276 1.00 95.12 92 GLU A N 1
ATOM 724 C CA . GLU A 1 92 ? 17.819 4.141 -8.981 1.00 95.12 92 GLU A CA 1
ATOM 725 C C . GLU A 1 92 ? 17.027 3.468 -7.851 1.00 95.12 92 GLU A C 1
ATOM 727 O O . GLU A 1 92 ? 17.597 2.776 -6.999 1.00 95.12 92 GLU A O 1
ATOM 732 N N . LYS A 1 93 ? 15.693 3.598 -7.849 1.00 94.75 93 LYS A N 1
ATOM 733 C CA . LYS A 1 93 ? 14.851 2.878 -6.889 1.00 94.75 93 LYS A CA 1
ATOM 734 C C . LYS A 1 93 ? 14.943 1.366 -7.094 1.00 94.75 93 LYS A C 1
ATOM 736 O O . LYS A 1 93 ? 15.070 0.652 -6.102 1.00 94.75 93 LYS A O 1
ATOM 741 N N . TRP A 1 94 ? 14.893 0.883 -8.331 1.00 94.38 94 TRP A N 1
ATOM 742 C CA . TRP A 1 94 ? 14.987 -0.545 -8.645 1.00 94.38 94 TRP A CA 1
ATOM 743 C C . TRP A 1 94 ?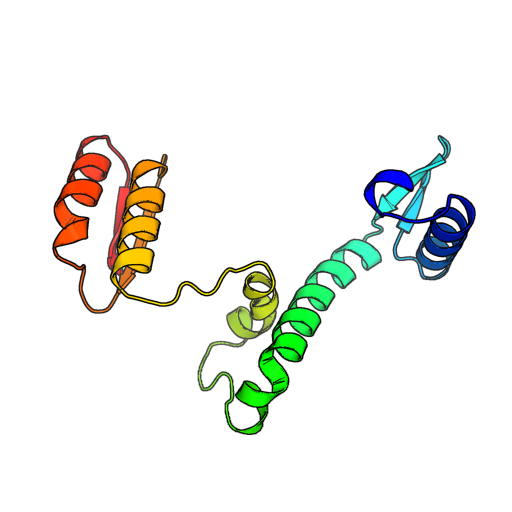 16.356 -1.130 -8.283 1.00 94.38 94 TRP A C 1
ATOM 745 O O . TRP A 1 94 ? 16.410 -2.138 -7.579 1.00 94.38 94 TRP A O 1
ATOM 755 N N . LYS A 1 95 ? 17.457 -0.435 -8.604 1.00 94.94 95 LYS A N 1
ATOM 756 C CA . LYS A 1 95 ? 18.815 -0.799 -8.151 1.00 94.94 95 LYS A CA 1
ATOM 757 C C . LYS A 1 95 ? 18.874 -0.957 -6.628 1.00 94.94 95 LYS A C 1
ATOM 759 O O . LYS A 1 95 ? 19.470 -1.904 -6.115 1.00 94.94 95 LYS A O 1
ATOM 764 N N . ASN A 1 96 ? 18.223 -0.053 -5.893 1.00 95.00 96 ASN A N 1
ATOM 765 C CA . ASN A 1 96 ? 18.136 -0.118 -4.435 1.00 95.00 96 ASN A CA 1
ATOM 766 C C . ASN A 1 96 ? 17.295 -1.320 -3.954 1.00 95.00 96 ASN A C 1
ATOM 768 O O . ASN A 1 96 ? 17.705 -2.020 -3.030 1.00 95.00 96 ASN A O 1
ATOM 772 N N . VAL A 1 97 ? 16.163 -1.616 -4.603 1.00 93.56 97 VAL A N 1
ATOM 773 C CA . VAL A 1 97 ? 15.359 -2.817 -4.302 1.00 93.56 97 VAL A CA 1
ATOM 774 C C . VAL A 1 97 ? 16.197 -4.084 -4.478 1.00 93.56 97 VAL A C 1
ATOM 776 O O . VAL A 1 97 ? 16.269 -4.882 -3.547 1.00 93.56 97 VAL A O 1
ATOM 779 N N . TYR A 1 98 ? 16.913 -4.235 -5.597 1.00 93.88 98 TYR A N 1
ATOM 780 C CA . TYR A 1 98 ? 17.773 -5.404 -5.819 1.00 93.88 98 TYR A CA 1
ATOM 781 C C . TYR A 1 98 ? 18.869 -5.491 -4.767 1.00 93.88 98 TYR A C 1
ATOM 783 O O . TYR A 1 98 ? 19.091 -6.552 -4.188 1.00 93.88 98 TYR A O 1
ATOM 791 N N . LYS A 1 99 ? 19.529 -4.365 -4.463 1.00 94.06 99 LYS A N 1
ATOM 792 C CA . LYS A 1 99 ? 20.587 -4.294 -3.449 1.00 94.06 99 LYS A CA 1
ATOM 793 C C . LYS A 1 99 ? 20.122 -4.803 -2.079 1.00 94.06 99 LYS A C 1
ATOM 795 O O . LYS A 1 99 ? 20.924 -5.447 -1.403 1.00 94.06 99 LYS A O 1
ATOM 800 N N . ASN A 1 100 ? 18.871 -4.565 -1.692 1.00 95.19 100 ASN A N 1
ATOM 801 C CA . ASN A 1 100 ? 18.331 -5.008 -0.400 1.00 95.19 100 ASN A CA 1
ATOM 802 C C . ASN A 1 100 ? 17.586 -6.348 -0.458 1.00 95.19 100 ASN A C 1
ATOM 804 O O . ASN A 1 100 ? 17.101 -6.797 0.570 1.00 95.19 100 ASN A O 1
ATOM 808 N N . ALA A 1 101 ? 17.475 -6.993 -1.622 1.00 95.81 101 ALA A N 1
ATOM 809 C CA . ALA A 1 101 ? 16.838 -8.302 -1.709 1.00 95.81 101 ALA A CA 1
ATOM 810 C C . ALA A 1 101 ? 17.688 -9.364 -0.991 1.00 95.81 101 ALA A C 1
ATOM 812 O O . ALA A 1 101 ? 18.889 -9.485 -1.269 1.00 95.81 101 ALA A O 1
ATOM 813 N N . GLU A 1 102 ? 17.059 -10.112 -0.083 1.00 95.62 102 GLU A N 1
ATOM 814 C CA . GLU A 1 102 ? 17.703 -11.143 0.749 1.00 95.62 102 GLU A CA 1
ATOM 815 C C . GLU A 1 102 ? 17.285 -12.570 0.378 1.00 95.62 102 GLU A C 1
ATOM 817 O O . GLU A 1 102 ? 18.036 -13.505 0.633 1.00 95.62 102 GLU A O 1
ATOM 822 N N . GLU A 1 103 ? 16.143 -12.741 -0.295 1.00 95.88 103 GLU A N 1
ATOM 823 C CA . GLU A 1 103 ? 15.632 -14.072 -0.648 1.00 95.88 103 GLU A CA 1
ATOM 824 C C . GLU A 1 103 ? 15.234 -14.194 -2.124 1.00 95.88 103 GLU A C 1
ATOM 826 O O . GLU A 1 103 ? 15.720 -15.083 -2.829 1.00 95.88 103 GLU A O 1
ATOM 831 N N . TYR A 1 104 ? 14.376 -13.287 -2.606 1.00 96.19 104 TYR A N 1
ATOM 832 C CA . TYR A 1 104 ? 13.803 -13.345 -3.950 1.00 96.19 104 TYR A CA 1
ATOM 833 C C . TYR A 1 104 ? 13.790 -11.974 -4.634 1.00 96.19 104 TYR A C 1
ATOM 835 O O . TYR A 1 104 ? 13.608 -10.945 -3.981 1.00 96.19 104 TYR A O 1
ATOM 843 N N . ILE A 1 105 ? 13.911 -11.983 -5.959 1.00 94.25 105 ILE A N 1
ATOM 844 C CA . ILE A 1 105 ? 13.595 -10.870 -6.857 1.00 94.25 105 ILE A CA 1
ATOM 845 C C . ILE A 1 105 ? 12.557 -11.387 -7.862 1.00 94.25 105 ILE A C 1
ATOM 847 O O . ILE A 1 105 ? 12.820 -12.347 -8.580 1.00 94.25 105 ILE A O 1
ATOM 851 N N . TYR A 1 106 ? 11.371 -10.775 -7.881 1.00 93.62 106 TYR A N 1
ATOM 852 C CA . TYR A 1 106 ? 10.318 -11.065 -8.856 1.00 93.62 106 TYR A CA 1
ATOM 853 C C . TYR A 1 106 ? 10.077 -9.831 -9.709 1.00 93.62 106 TYR A C 1
ATOM 855 O O . TYR A 1 106 ? 9.828 -8.746 -9.177 1.00 93.62 106 TYR A O 1
ATOM 863 N N . GLU A 1 107 ? 10.132 -10.008 -11.020 1.00 90.12 107 GLU A N 1
ATOM 864 C CA . GLU A 1 107 ? 10.015 -8.929 -11.992 1.00 90.12 107 GLU A CA 1
ATOM 865 C C . GLU A 1 107 ? 8.912 -9.260 -12.986 1.00 90.12 107 GLU A C 1
ATOM 867 O O . GLU A 1 107 ? 8.858 -10.371 -13.500 1.00 90.12 107 GLU A O 1
ATOM 872 N N . ILE A 1 108 ? 8.037 -8.287 -13.236 1.00 89.00 108 ILE A N 1
ATOM 873 C CA . ILE A 1 108 ? 7.053 -8.332 -14.318 1.00 89.00 108 ILE A CA 1
ATOM 874 C C . ILE A 1 108 ? 7.370 -7.132 -15.199 1.00 89.00 108 ILE A C 1
ATOM 876 O O . ILE A 1 108 ? 7.037 -5.998 -14.843 1.00 89.00 108 ILE A O 1
ATOM 880 N N . LEU A 1 109 ? 8.091 -7.363 -16.289 1.00 87.12 109 LEU A N 1
ATOM 881 C CA . LEU A 1 109 ? 8.552 -6.321 -17.205 1.00 87.12 109 LEU A CA 1
ATOM 882 C C . LEU A 1 109 ? 8.425 -6.840 -18.638 1.00 87.12 109 LEU A C 1
ATOM 884 O O . LEU A 1 109 ? 8.476 -8.040 -18.877 1.00 87.12 109 LEU A O 1
ATOM 888 N N . SER A 1 110 ? 8.265 -5.938 -19.606 1.00 87.06 110 SER A N 1
ATOM 889 C CA . SER A 1 110 ? 8.379 -6.323 -21.017 1.00 87.06 110 SER A CA 1
ATOM 890 C C . SER A 1 110 ? 9.834 -6.619 -21.375 1.00 87.06 110 SER A C 1
ATOM 892 O O . SER A 1 110 ? 10.115 -7.598 -22.060 1.00 87.06 110 SER A O 1
ATOM 894 N N . GLU A 1 111 ? 10.750 -5.792 -20.865 1.00 86.62 111 GLU A N 1
ATOM 895 C CA . GLU A 1 111 ? 12.196 -5.916 -21.028 1.00 86.62 111 GLU A CA 1
ATOM 896 C C . GLU A 1 111 ? 12.905 -5.414 -19.763 1.00 86.62 111 GLU A C 1
ATOM 898 O O . GLU A 1 111 ? 12.439 -4.472 -19.113 1.00 86.62 111 GLU A O 1
ATOM 903 N N . ILE A 1 112 ? 14.049 -6.018 -19.425 1.00 85.38 112 ILE A N 1
ATOM 904 C CA . ILE A 1 112 ? 14.911 -5.549 -18.333 1.00 85.38 112 ILE A CA 1
ATOM 905 C C . ILE A 1 112 ? 15.811 -4.423 -18.867 1.00 85.38 112 ILE A C 1
ATOM 907 O O . ILE A 1 112 ? 16.587 -4.666 -19.793 1.00 85.38 112 ILE A O 1
ATOM 911 N N . PRO A 1 113 ? 15.765 -3.207 -18.287 1.00 90.62 113 PRO A N 1
ATOM 912 C CA . PRO A 1 113 ? 16.697 -2.139 -18.635 1.00 90.62 113 PRO A CA 1
ATOM 913 C C . PRO A 1 113 ? 18.157 -2.544 -18.414 1.00 90.62 113 PRO A C 1
ATOM 915 O O . PRO A 1 113 ? 18.490 -3.119 -17.378 1.00 90.62 113 PRO A O 1
ATOM 918 N N . GLU A 1 114 ? 19.039 -2.159 -19.339 1.00 91.00 114 GLU A N 1
ATOM 919 C CA . GLU A 1 114 ? 20.454 -2.559 -19.323 1.00 91.00 114 GLU A CA 1
ATOM 920 C C . GLU A 1 114 ? 21.162 -2.239 -17.996 1.00 91.00 114 GLU A C 1
ATOM 922 O O . GLU A 1 114 ? 21.844 -3.082 -17.412 1.00 91.00 114 GLU A O 1
ATOM 927 N N . ASP A 1 115 ? 20.875 -1.057 -17.453 1.00 91.25 115 ASP 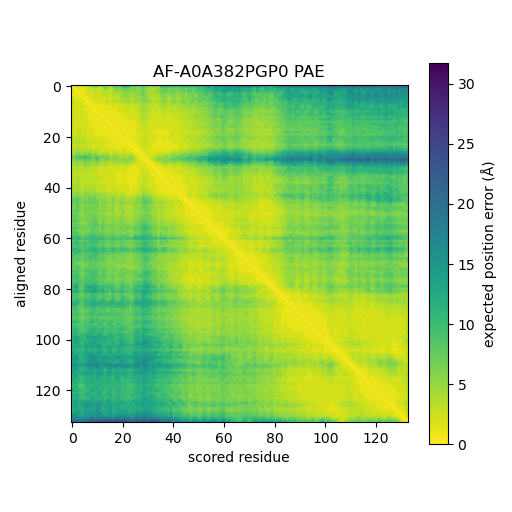A N 1
ATOM 928 C CA . ASP A 1 115 ? 21.333 -0.541 -16.158 1.00 91.25 115 ASP A CA 1
ATOM 929 C C . ASP A 1 115 ? 21.076 -1.462 -14.948 1.00 91.25 115 ASP A C 1
ATOM 931 O O . ASP A 1 115 ? 21.628 -1.240 -13.862 1.00 91.25 115 ASP A O 1
ATOM 935 N N . LEU A 1 116 ? 20.196 -2.453 -15.089 1.00 92.50 116 LEU A N 1
ATOM 936 C CA . LEU A 1 116 ? 19.800 -3.373 -14.029 1.00 92.50 116 LEU A CA 1
ATOM 937 C C . LEU A 1 116 ? 20.464 -4.748 -14.130 1.00 92.50 116 LEU A C 1
ATOM 939 O O . LEU A 1 116 ? 20.452 -5.476 -13.132 1.00 92.50 116 LEU A O 1
ATOM 943 N N . PHE A 1 117 ? 21.075 -5.099 -15.268 1.00 92.75 117 PHE A N 1
ATOM 944 C CA . PHE A 1 117 ? 21.672 -6.424 -15.464 1.00 92.75 117 PHE A CA 1
ATOM 945 C C . PHE A 1 117 ? 22.789 -6.712 -14.464 1.00 92.75 117 PHE A C 1
ATOM 947 O O . PHE A 1 117 ? 22.795 -7.773 -13.835 1.00 92.75 117 PHE A O 1
ATOM 954 N N . ASP A 1 118 ? 23.708 -5.768 -14.274 1.00 93.50 118 ASP A N 1
ATOM 955 C CA . ASP A 1 118 ? 24.830 -5.921 -13.346 1.00 93.50 118 ASP A CA 1
ATOM 956 C C . ASP A 1 118 ? 24.362 -6.068 -11.883 1.00 93.50 118 ASP A C 1
ATOM 958 O O . ASP A 1 118 ? 24.743 -7.048 -11.222 1.00 93.50 118 ASP A O 1
ATOM 962 N N . PRO A 1 119 ? 23.504 -5.168 -11.351 1.00 93.94 119 PRO A N 1
ATOM 963 C CA . PRO A 1 119 ? 22.909 -5.325 -10.025 1.00 93.94 119 PRO A CA 1
ATOM 964 C C . PRO A 1 119 ? 22.180 -6.659 -9.826 1.00 93.94 119 PRO A C 1
ATOM 966 O O . PRO A 1 119 ? 22.373 -7.307 -8.790 1.00 93.94 119 PRO A O 1
ATOM 969 N N . LEU A 1 120 ? 21.377 -7.083 -10.807 1.00 93.75 120 LEU A N 1
ATOM 970 C CA . LEU A 1 120 ? 20.619 -8.331 -10.746 1.00 93.75 120 LEU A CA 1
ATOM 971 C C . LEU A 1 120 ? 21.554 -9.544 -10.738 1.00 93.75 120 LEU A C 1
ATOM 973 O O . LEU A 1 120 ? 21.474 -10.394 -9.851 1.00 93.75 120 LEU A O 1
ATOM 977 N N . THR A 1 121 ? 22.505 -9.587 -11.671 1.00 94.12 121 THR A N 1
ATOM 978 C CA . THR A 1 121 ? 23.477 -10.681 -11.803 1.00 94.12 121 THR A CA 1
ATOM 979 C C . THR A 1 121 ? 24.303 -10.841 -10.533 1.00 94.12 121 THR A C 1
ATOM 981 O O . THR A 1 121 ? 24.547 -11.963 -10.084 1.00 94.12 121 THR A O 1
ATOM 984 N N . LYS A 1 122 ? 24.712 -9.732 -9.906 1.00 95.38 122 LYS A N 1
ATOM 985 C CA . LYS A 1 122 ? 25.439 -9.765 -8.631 1.00 95.38 122 LYS A CA 1
ATOM 986 C C . LYS A 1 122 ? 24.617 -10.421 -7.520 1.00 95.38 122 LYS A C 1
ATOM 988 O O . LYS A 1 122 ? 25.173 -11.180 -6.728 1.00 95.38 122 LYS A O 1
ATOM 993 N N . LYS A 1 123 ? 23.313 -10.148 -7.460 1.00 95.75 123 LYS A N 1
ATOM 994 C CA . LYS A 1 123 ? 22.401 -10.734 -6.469 1.00 95.75 123 LYS A CA 1
ATOM 995 C C . LYS A 1 123 ? 22.147 -12.212 -6.723 1.00 95.75 123 LYS A C 1
ATOM 997 O O . LYS A 1 123 ? 22.269 -13.006 -5.794 1.00 95.75 123 LYS A O 1
ATOM 1002 N N . VAL A 1 124 ? 21.910 -12.592 -7.974 1.00 95.12 124 VAL A N 1
ATOM 1003 C CA . VAL A 1 124 ? 21.740 -14.000 -8.359 1.00 95.12 124 VAL A CA 1
ATOM 1004 C C . VAL A 1 124 ? 22.994 -14.817 -8.034 1.00 95.12 124 VAL A C 1
ATOM 1006 O O . VAL A 1 124 ? 22.898 -15.876 -7.419 1.00 95.12 124 VAL A O 1
ATOM 1009 N N . LYS A 1 125 ? 24.191 -14.292 -8.333 1.00 95.69 125 LYS A N 1
ATOM 1010 C CA . LYS A 1 125 ? 25.470 -14.929 -7.959 1.00 95.69 125 LYS A CA 1
ATOM 1011 C C . LYS A 1 125 ? 25.663 -15.068 -6.445 1.00 95.69 125 LYS A C 1
ATOM 1013 O O . LYS A 1 125 ? 26.376 -15.966 -6.014 1.00 95.69 125 LYS A O 1
ATOM 1018 N N . ALA A 1 126 ? 25.037 -14.204 -5.648 1.00 95.56 126 ALA A N 1
ATOM 1019 C CA . ALA A 1 126 ? 25.042 -14.287 -4.189 1.00 95.56 126 ALA A CA 1
ATOM 1020 C C . ALA A 1 126 ? 23.989 -15.266 -3.626 1.00 95.56 126 ALA A C 1
ATOM 1022 O O . ALA A 1 126 ? 23.842 -15.356 -2.410 1.00 95.56 126 ALA A O 1
ATOM 1023 N N . GLY A 1 127 ? 23.263 -15.994 -4.483 1.00 96.00 127 GLY A N 1
ATOM 1024 C CA . GLY A 1 127 ? 22.278 -17.003 -4.085 1.00 96.00 127 GLY A CA 1
ATOM 1025 C C . GLY A 1 127 ? 20.837 -16.497 -3.989 1.00 96.00 127 GLY A C 1
ATOM 1026 O O . GLY A 1 127 ? 19.955 -17.271 -3.620 1.00 96.00 127 GLY A O 1
ATOM 1027 N N . ILE A 1 128 ? 20.572 -15.233 -4.341 1.00 97.38 128 ILE A N 1
ATOM 1028 C CA . ILE A 1 128 ? 19.208 -14.692 -4.399 1.00 97.38 128 ILE A CA 1
ATOM 1029 C C . ILE A 1 128 ? 18.473 -15.303 -5.590 1.00 97.38 128 ILE A C 1
ATOM 1031 O O . ILE A 1 128 ? 18.978 -15.294 -6.714 1.00 97.38 128 ILE A O 1
ATOM 1035 N N . LYS A 1 129 ? 17.263 -15.814 -5.367 1.00 96.38 129 LYS A N 1
ATOM 1036 C CA . LYS A 1 129 ? 16.450 -16.391 -6.442 1.00 96.38 129 LYS A CA 1
ATOM 1037 C C . LYS A 1 129 ? 15.822 -15.265 -7.257 1.00 96.38 129 LYS A C 1
ATOM 1039 O O . LYS A 1 129 ? 15.196 -14.380 -6.685 1.00 96.38 129 LYS A O 1
ATOM 1044 N N . SER A 1 130 ? 15.970 -15.302 -8.576 1.00 92.31 130 SER A N 1
ATOM 1045 C CA . SER A 1 130 ? 15.310 -14.350 -9.471 1.00 92.31 130 SER A CA 1
ATOM 1046 C C . SER A 1 130 ? 14.308 -15.067 -10.363 1.00 92.31 130 SER A C 1
ATOM 1048 O O . SER A 1 130 ? 14.593 -16.162 -10.854 1.00 92.31 130 SER A O 1
ATOM 1050 N N . GLN A 1 131 ? 13.149 -14.451 -10.569 1.00 91.88 131 GLN A N 1
ATOM 1051 C CA . GLN A 1 131 ? 12.172 -14.881 -11.554 1.00 91.88 131 GLN A CA 1
ATOM 1052 C C . GLN A 1 131 ? 11.619 -13.670 -12.304 1.00 91.88 131 GLN A C 1
ATOM 1054 O O . GLN A 1 131 ? 11.135 -12.705 -11.712 1.00 91.88 131 GLN A O 1
ATOM 1059 N N . TYR A 1 132 ? 11.669 -13.785 -13.623 1.00 87.00 132 TYR A N 1
ATOM 1060 C CA . TYR A 1 132 ? 11.104 -12.852 -14.581 1.00 87.00 132 TYR A CA 1
ATOM 1061 C C . TYR A 1 132 ? 9.807 -13.443 -15.141 1.00 87.00 132 TYR A C 1
ATOM 1063 O O . TYR A 1 132 ? 9.784 -14.631 -15.482 1.00 87.00 132 TYR A O 1
ATOM 1071 N N . ILE A 1 133 ? 8.737 -12.651 -15.171 1.00 78.56 133 ILE A N 1
ATOM 1072 C CA . ILE A 1 133 ? 7.387 -13.038 -15.608 1.00 78.56 133 ILE A CA 1
ATOM 1073 C C . ILE A 1 133 ? 6.972 -12.166 -16.786 1.00 78.56 133 ILE A C 1
ATOM 1075 O O . ILE A 1 133 ? 7.053 -10.924 -16.648 1.00 78.56 133 ILE A O 1
#

Foldseek 3Di:
DQVVVVHDPVVVVVVVVVCVVVQQWDADPVRDIDGDPVVVVVVLVVLLVLLCVVCVVVVVPDDPPPPPPVVNSNSSVCSPPDDDPDDVSVLVVVLVVLVPQDAEAEEEDPDDDPSCPVSNVVSVVVVHYYDYD

Solvent-accessible surface area (backbone atoms only — not comparable to full-atom values): 7949 Å² total; per-residue (Å²): 105,36,79,80,68,76,46,52,67,66,57,48,50,54,51,52,52,50,36,37,76,72,47,32,29,46,69,49,98,90,66,50,76,43,71,30,76,62,23,54,57,47,57,61,49,49,32,33,53,49,33,50,65,79,38,45,82,60,54,73,85,45,75,78,75,88,58,57,64,79,55,63,76,45,48,20,70,52,50,82,54,78,90,71,83,54,69,71,61,42,52,54,51,49,53,50,52,51,73,68,50,82,58,62,46,80,45,79,59,97,68,81,60,74,92,45,51,64,59,47,51,56,38,43,75,70,68,29,46,73,47,80,89

InterPro domains:
  IPR036388 Winged helix-like DNA-binding domain superfamily [G3DSA:1.10.10.10] (1-66)
  IPR036390 Winged helix DNA-binding domain superfamily [SSF46785] (2-108)

Sequence (133 aa):
MAKELGATKQEVHRNLVRLEQSGLISKDKEGKYALTTFGHASCLQISTTIFLSEHLDYFEDHSFGDIPHKYIMRSGQLAFGKHIKGITKTLEKWKNVYKNAEEYIYEILSEIPEDLFDPLTKKVKAGIKSQYI

Organism: NCBI:txid408172

Mean predicted aligned error: 6.32 Å

Nearest PDB structures (foldseek):
  2it0-assembly1_C  TM=5.646E-01  e=4.905E-02  Mycobacterium tuberculosis
  1g3s-assembly1_A  TM=4.727E-01  e=3.337E-02  Corynebacterium diphtheriae
  2isz-assembly1_B  TM=5.514E-01  e=1.205E-01  Mycobacterium tuberculosis
  1c0w-assembly1_D  TM=4.796E-01  e=5.231E-02  Corynebacterium diphtheriae
  3glx-assembly1_A-2  TM=3.537E-01  e=8.742E-02  Corynebacterium diphtheriae

Secondary structure (DSSP, 8-state):
-TTTTT--HHHHHHHHHHHHHTTSEEE-TTS-EEE-HHHHHHHHHHHHHHHHHHTHHHHTT---TT--HHHHTTGGGGTT-----SHHHHHHHHHHHHHH-SSEEEE--SS--GGGHHHHHHHHHTT-EEEE-

pLDDT: mean 92.33, std 3.61, range [78.56, 97.38]

Radius of gyration: 21.29 Å; Cα contacts (8 Å, |Δi|>4): 104; chains: 1; bounding box: 44×35×53 Å

=== Feature glossary ===
A reading guide for the features in this record.

Start from the sequence.

  · This is the polypeptide sequence — one letter per residue, N-terminus first. Length ranges from a few dozen residues for small domains to over a thousand for large multi-domain proteins.

Fold it, and you get atomic coordinates and the backbone conformation that goes with them.

  · Structure coordinates are given as an mmCIF _atom_site loop: one row per atom with element, residue name, chain id, sequence number, and x/y/z position in Å. Only the four main-chain atoms per residue are included here; side chains are omitted to keep the record compact.

  · Backbone dihedral angles. Every residue except chain termini has a φ (preceding-C → N → Cα → C) and a ψ (N → Cα → C → next-N). They are reported in degrees following the IUPAC sign convention. Secondary structure is essentially a statement about which (φ, ψ) basin each residue occupies.

  · The SS8 string is DSSP's per-residue secondary-structure call. α-helix (H) means an i→i+4 H-bond ladder; β-strand (E) means the residue participates in a β-sheet; 3₁₀ (G) and π (I) are tighter and wider helices; T/S are turns/bends; '-' is loop.

  · SS3 is a coarse helix/strand/coil call (letters a/b/c) made by the P-SEA algorithm from inter-Cα distances and dihedrals. It is less detailed than DSSP but needs only Cα positions.

Summarize the fold with a handful of shape descriptors and a per-residue structural alphabet.

  · Radius of gyration (Rg) is the root-mean-square distance of Cα atoms from their centroid — a single number for overall size and compactness. A globular domain of N residues has Rg ≈ 2.2·N^0.38 Å; an extended or disordered chain has a much larger Rg. The Cα contact count is the number of residue pairs whose Cα atoms are within 8 Å and are more than four positions apart in sequence — a standard proxy for tertiary packing density. The bounding box is the smallest axis-aligned box enclosing all Cα atoms.

  · The Foldseek 3Di string encodes local tertiary geometry as a 20-letter alphabet — one character per residue — der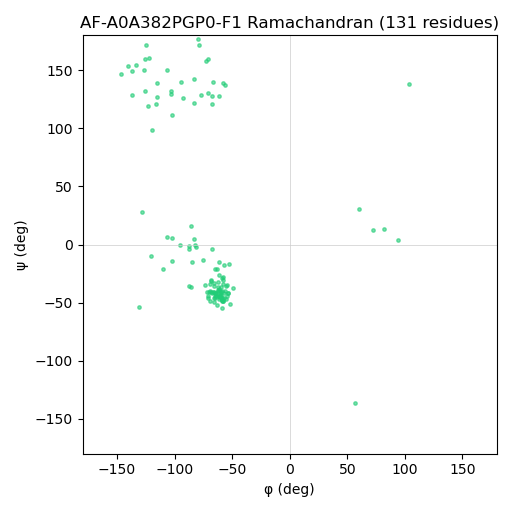ived from the relative positions of nearby Cα atoms. Unlike the amino-acid sequence, 3Di is a direct function of the 3D structure, so two proteins with the same fold have similar 3Di strings even at low sequence identity.

  · Solvent-accessible surface area (SASA) is the area in Å² traced out by the centre of a 1.4 Å probe sphere (a water molecule) rolled over the protein's van der Waals surface (Shrake–Rupley / Lee–Richards construction). Buried residues have near-zero SASA; fully exposed residues can exceed 200 Å². The total SASA scales roughly with the number of surface residues.

Ask how reliable the model is.

  · pLDDT (predicted Local Distance Difference Test) is AlphaFold's per-residue confidence score, ranging from 0 to 100. Values above 90 indicate high confidence (typically well-packed cores); 70–90 is confident; 50–70 low confidence; below 50 usually means the region is disordered or the prediction is unreliable there. AlphaFold stores pLDDT in the mmCIF B-factor column.

  · B-factor (Debye–Waller factor) reflects atomic displacement in the crystal lattice. It is an experimental observable (units Å²), not a prediction; low values mean the atom is pinned down, high values mean it moves or is heterogeneous across the crystal.

  · Predicted Aligned Error (PAE) is an AlphaFold confidence matrix: entry (i, j) is the expected error in the position of residue j, in ångströms, when the prediction is superimposed on the true structure at residue i. Low PAE within a block of residues means that block is internally rigid and well-predicted; high PAE between two blocks means their relative placement is uncertain even if each block individually is confident.

Place it in context: what it resembles, what it is annotated as, and how it looks.

  · Nearest PDB neighbors are the top structural matches found by Foldseek when searching this structure against the entire Protein Data Bank. Each hit reports a TM-score (0 to 1; >0.5 almost always implies the same fold) and an E-value. These are *structural* homologs — they may share no detectable sequence similarity.

  · Functional annotations link the protein to curated databases. InterPro entries identify conserved domains and families by matching the sequence against member-database signatures (Pfam, PROSITE, CDD, …). Gene Ontology (GO) terms describe molecular function, biological process, and cellular component in a controlled vocabulary. CATH places the structure in a hierarchical fold classification (Class/Architecture/Topology/Homologous-superfamily). The organism is the source species.

  · Three diagnostic plots accompany the record. The Cα contact map visualizes the tertiary structure as a 2D adjacency matrix (8 Å cutoff, sequence-local contacts suppressed). The Ramachandran plot shows the distribution of backbone (φ, ψ) torsions, with points in the α and β basins reflecting secondary structure content. The PAE plot shows AlphaFold's inter-residue confidence as a color matrix.

  · Six rendered views show the 3D structure from the faces of a cube — i.e. along ±x, ±y, ±z. Rendering representation is drawn randomly per protein from cartoon (secondary-structure ribbons), sticks (backbone bonds), or molecular surface; coloring is either N→C rainbow (blue at the N-terminus through red at the C-terminus) or one color per chain.